Protein AF-A0A7S2JFI6-F1 (afdb_monomer_lite)

InterPro domains:
  IPR018490 Cyclic nucleotide-binding domain superfamily [SSF51206] (62-175)

Radius of gyration: 22.59 Å; chains: 1; bounding box: 64×35×51 Å

Organism: NCBI:txid1333877

pLDDT: mean 79.81, std 18.74, range [33.19, 97.88]

Structure (mmCIF, N/CA/C/O backbone):
data_AF-A0A7S2JFI6-F1
#
_entry.id   AF-A0A7S2JFI6-F1
#
loop_
_atom_site.group_PDB
_atom_site.id
_atom_site.type_symbol
_atom_site.label_atom_id
_atom_site.label_alt_id
_atom_site.label_comp_id
_atom_site.label_asym_id
_atom_site.label_entity_id
_atom_site.label_seq_id
_atom_site.pdbx_PDB_ins_code
_atom_site.Cartn_x
_atom_site.Cartn_y
_atom_site.Cartn_z
_atom_site.occupancy
_atom_site.B_iso_or_equiv
_atom_site.auth_seq_id
_atom_site.auth_comp_id
_atom_site.auth_asym_id
_atom_site.auth_atom_id
_atom_site.pdbx_PDB_model_num
ATOM 1 N N . LEU A 1 1 ? -21.406 -3.830 20.908 1.00 40.44 1 LEU A N 1
ATOM 2 C CA . LEU A 1 1 ? -20.476 -2.941 20.173 1.00 40.44 1 LEU A CA 1
ATOM 3 C C . LEU A 1 1 ? -19.530 -3.843 19.403 1.00 40.44 1 LEU A C 1
ATOM 5 O O . LEU A 1 1 ? -18.481 -4.219 19.913 1.00 40.44 1 LEU A O 1
ATOM 9 N N . GLU A 1 2 ? -19.981 -4.291 18.238 1.00 34.62 2 GLU A N 1
ATOM 10 C CA . GLU A 1 2 ? -19.206 -5.175 17.373 1.00 34.62 2 GLU A CA 1
ATOM 11 C C . GLU A 1 2 ? -18.242 -4.311 16.562 1.00 34.62 2 GLU A C 1
ATOM 13 O O . GLU A 1 2 ? -18.607 -3.269 16.018 1.00 34.62 2 GLU A O 1
ATOM 18 N N . VAL A 1 3 ? -16.960 -4.654 16.630 1.00 37.09 3 VAL A N 1
ATOM 19 C CA . VAL A 1 3 ? -15.876 -3.852 16.065 1.00 37.09 3 VAL A CA 1
ATOM 20 C C . VAL A 1 3 ? -15.401 -4.552 14.804 1.00 37.09 3 VAL A C 1
ATOM 22 O O . VAL A 1 3 ? -14.913 -5.679 14.876 1.00 37.09 3 VAL A O 1
ATOM 25 N N . LEU A 1 4 ? -15.517 -3.861 13.668 1.00 51.84 4 LEU A N 1
ATOM 26 C CA . LEU A 1 4 ? -15.042 -4.327 12.368 1.00 51.84 4 LEU A CA 1
ATOM 27 C C . LEU A 1 4 ? -13.537 -4.615 12.386 1.00 51.84 4 LEU A C 1
ATOM 29 O O . LEU A 1 4 ? -12.726 -3.810 12.856 1.00 51.84 4 LEU A O 1
ATOM 33 N N . LYS A 1 5 ? -13.180 -5.764 11.818 1.00 38.78 5 LYS A N 1
ATOM 34 C CA . LYS A 1 5 ? -11.836 -6.331 11.790 1.00 38.78 5 LYS A CA 1
ATOM 35 C C . LYS A 1 5 ? -11.468 -6.699 10.353 1.00 38.78 5 LYS A C 1
ATOM 37 O O . LYS A 1 5 ? -12.153 -7.520 9.757 1.00 38.78 5 LYS A O 1
ATOM 42 N N . VAL A 1 6 ? -10.454 -6.050 9.763 1.00 41.25 6 VAL A N 1
ATOM 43 C CA . VAL A 1 6 ? -10.190 -6.115 8.307 1.00 41.25 6 VAL A CA 1
ATOM 44 C C . VAL A 1 6 ? -8.701 -6.225 7.974 1.00 41.25 6 VAL A C 1
ATOM 46 O O . VAL A 1 6 ? -7.956 -5.276 8.183 1.00 41.25 6 VAL A O 1
ATOM 49 N N . ALA A 1 7 ? -8.253 -7.353 7.421 1.00 39.16 7 ALA A N 1
ATOM 50 C CA . ALA A 1 7 ? -6.932 -7.479 6.796 1.00 39.16 7 ALA A CA 1
ATOM 51 C C . ALA A 1 7 ? -7.097 -7.377 5.274 1.00 39.16 7 ALA A C 1
ATOM 53 O O . ALA A 1 7 ? -7.408 -8.379 4.631 1.00 39.16 7 ALA A O 1
ATOM 54 N N . SER A 1 8 ? -6.988 -6.177 4.693 1.00 42.25 8 SER A N 1
ATOM 55 C CA . SER A 1 8 ? -7.382 -5.986 3.283 1.00 42.25 8 SER A CA 1
ATOM 56 C C . SER A 1 8 ? -6.695 -4.824 2.581 1.00 42.25 8 SER A C 1
ATOM 58 O O . SER A 1 8 ? -6.349 -3.832 3.218 1.00 42.25 8 SER A O 1
ATOM 60 N N . TYR A 1 9 ? -6.567 -4.952 1.256 1.00 42.78 9 TYR A N 1
ATOM 61 C CA . TYR A 1 9 ? -6.171 -3.910 0.310 1.00 42.78 9 TYR A CA 1
ATOM 62 C C . TYR A 1 9 ? -7.422 -3.146 -0.155 1.00 42.78 9 TYR A C 1
ATOM 64 O O . TYR A 1 9 ? -8.239 -3.656 -0.908 1.00 42.78 9 TYR A O 1
ATOM 72 N N . LEU A 1 10 ? -7.588 -1.936 0.348 1.00 48.16 10 LEU A N 1
ATOM 73 C CA . LEU A 1 10 ? -8.569 -0.925 -0.022 1.00 48.16 10 LEU A CA 1
ATOM 74 C C . LEU A 1 10 ? -7.941 0.048 -1.014 1.00 48.16 10 LEU A C 1
ATOM 76 O O . LEU A 1 10 ? -6.881 -0.236 -1.536 1.00 48.16 10 LEU A O 1
ATOM 80 N N . VAL A 1 11 ? -8.541 1.199 -1.280 1.00 40.38 11 VAL A N 1
ATOM 81 C CA . VAL A 1 11 ? -8.109 2.068 -2.364 1.00 40.38 11 VAL A CA 1
ATOM 82 C C . VAL A 1 11 ? -8.466 3.535 -2.054 1.00 40.38 11 VAL A C 1
ATOM 84 O O . VAL A 1 11 ? -9.518 3.777 -1.480 1.00 40.38 11 VAL A O 1
ATOM 87 N N . VAL A 1 12 ? -7.590 4.513 -2.324 1.00 42.41 12 VAL A N 1
ATOM 88 C CA . VAL A 1 12 ? -7.711 5.969 -1.990 1.00 42.41 12 VAL A CA 1
ATOM 89 C C . VAL A 1 12 ? -7.325 6.834 -3.225 1.00 42.41 12 VAL A C 1
ATOM 91 O O . VAL A 1 12 ? -6.968 6.248 -4.226 1.00 42.41 12 VAL A O 1
ATOM 94 N N . MET A 1 13 ? -7.403 8.176 -3.238 1.00 35.38 13 MET A N 1
ATOM 95 C CA . MET A 1 13 ? -6.916 9.059 -4.335 1.00 35.38 13 MET A CA 1
ATOM 96 C C . MET A 1 13 ? -6.112 10.247 -3.765 1.00 35.38 13 MET A C 1
ATOM 98 O O . MET A 1 13 ? -6.505 10.770 -2.722 1.00 35.38 13 MET A O 1
ATOM 102 N N . ASN A 1 14 ? -5.010 10.677 -4.406 1.00 33.19 14 ASN A N 1
ATOM 103 C CA . ASN A 1 14 ? -4.208 11.861 -4.040 1.00 33.19 14 ASN A CA 1
ATOM 104 C C . ASN A 1 14 ? -3.147 12.232 -5.111 1.00 33.19 14 ASN A C 1
ATOM 106 O O . ASN A 1 14 ? -2.657 11.337 -5.798 1.00 33.19 14 ASN A O 1
ATOM 110 N N . GLN A 1 15 ? -2.760 13.516 -5.201 1.00 36.47 15 GLN A N 1
ATOM 111 C CA . GLN A 1 15 ? -1.918 14.113 -6.263 1.00 36.47 15 GLN A CA 1
ATOM 112 C C . GLN A 1 15 ? -0.598 14.737 -5.745 1.00 36.47 15 GLN A C 1
ATOM 114 O O . GLN A 1 15 ? -0.641 15.492 -4.774 1.00 36.47 15 GLN A O 1
ATOM 119 N N . SER A 1 16 ? 0.538 14.516 -6.442 1.00 35.81 16 SER A N 1
ATOM 120 C CA . SER A 1 16 ? 1.617 15.524 -6.637 1.00 35.81 16 SER A CA 1
ATOM 121 C C . SER A 1 16 ? 2.781 15.108 -7.585 1.00 35.81 16 SER A C 1
ATOM 123 O O . SER A 1 16 ? 3.298 14.000 -7.501 1.00 35.81 16 SER A O 1
ATOM 125 N N . SER A 1 17 ? 3.136 16.063 -8.471 1.00 39.78 17 SER A N 1
ATOM 126 C CA . SER A 1 17 ? 4.407 16.575 -9.079 1.00 39.78 17 SER A CA 1
ATOM 127 C C . SER A 1 17 ? 5.788 15.849 -9.082 1.00 39.78 17 SER A C 1
ATOM 129 O O . SER A 1 17 ? 6.014 14.935 -8.296 1.00 39.78 17 SER A O 1
ATOM 131 N N . PRO A 1 18 ? 6.761 16.290 -9.941 1.00 47.91 18 PRO A N 1
ATOM 132 C CA . PRO A 1 18 ? 7.672 15.410 -10.690 1.00 47.91 18 PRO A CA 1
ATOM 133 C C . PRO A 1 18 ? 9.204 15.543 -10.447 1.00 47.91 18 PRO A C 1
ATOM 135 O O . PRO A 1 18 ? 9.722 16.606 -10.128 1.00 47.91 18 PRO A O 1
ATOM 138 N N . TYR A 1 19 ? 9.873 14.407 -10.710 1.00 50.03 19 TYR A N 1
ATOM 139 C CA . TYR A 1 19 ? 11.169 14.073 -11.364 1.00 50.03 19 TYR A CA 1
ATOM 140 C C . TYR A 1 19 ? 12.483 14.885 -11.244 1.00 50.03 19 TYR A C 1
ATOM 142 O O . TYR A 1 19 ? 12.527 16.092 -11.451 1.00 50.03 19 TYR A O 1
ATOM 150 N N . GLY A 1 20 ? 13.595 14.115 -11.201 1.00 40.38 20 GLY A N 1
ATOM 151 C CA . GLY A 1 20 ? 14.812 14.351 -12.010 1.00 40.38 20 GLY A CA 1
ATOM 152 C C . GLY A 1 20 ? 16.116 13.686 -11.506 1.00 40.38 20 GLY A C 1
ATOM 153 O O . GLY A 1 20 ? 16.532 13.998 -10.397 1.00 40.38 20 GLY A O 1
ATOM 154 N N . CYS A 1 21 ? 16.768 12.807 -12.305 1.00 35.94 21 CYS A N 1
ATOM 155 C CA . CYS A 1 21 ? 18.213 12.883 -12.670 1.00 35.94 21 CYS A CA 1
ATOM 156 C C . CYS A 1 21 ? 18.813 11.665 -13.432 1.00 35.94 21 CYS A C 1
ATOM 158 O O . CYS A 1 21 ? 18.524 10.507 -13.142 1.00 35.94 21 CYS A O 1
ATOM 160 N N . CYS A 1 22 ? 19.712 12.004 -14.373 1.00 42.22 22 CYS A N 1
ATOM 161 C CA . CYS A 1 22 ? 20.602 11.225 -15.267 1.00 42.22 22 CYS A CA 1
ATOM 162 C C . CYS A 1 22 ? 21.781 10.554 -14.498 1.00 42.22 22 CYS A C 1
ATOM 164 O O . CYS A 1 22 ? 22.031 10.937 -13.364 1.00 42.22 22 CYS A O 1
ATOM 166 N N . GLY A 1 23 ? 22.610 9.594 -14.947 1.00 47.38 23 GLY A N 1
ATOM 167 C CA . GLY A 1 23 ? 23.009 9.046 -16.253 1.00 47.38 23 GLY A CA 1
ATOM 168 C C . GLY A 1 23 ? 24.522 9.273 -16.484 1.00 47.38 23 GLY A C 1
ATOM 169 O O . GLY A 1 23 ? 24.872 10.411 -16.743 1.00 47.38 23 GLY A O 1
ATOM 170 N N . PHE A 1 24 ? 25.409 8.256 -16.402 1.00 38.38 24 PHE A N 1
ATOM 171 C CA . PHE A 1 24 ? 26.781 8.275 -16.983 1.00 38.38 24 PHE A CA 1
ATOM 172 C C . PHE A 1 24 ? 27.439 6.875 -17.028 1.00 38.38 24 PHE A C 1
ATOM 174 O O . PHE A 1 24 ? 27.367 6.117 -16.063 1.00 38.38 24 PHE A O 1
ATOM 181 N N . GLY A 1 25 ? 28.101 6.545 -18.148 1.00 49.22 25 GLY A N 1
ATOM 182 C CA . GLY A 1 25 ? 28.778 5.263 -18.404 1.00 49.22 25 GLY A CA 1
ATOM 183 C C . GLY A 1 25 ? 30.313 5.326 -18.427 1.00 49.22 25 GLY A C 1
ATOM 184 O O . GLY A 1 25 ? 30.894 6.410 -18.436 1.00 49.22 25 GLY A O 1
ATOM 185 N N . ARG A 1 26 ? 30.968 4.151 -18.473 1.00 43.59 26 ARG A N 1
ATOM 186 C CA . ARG A 1 26 ? 32.350 3.949 -18.970 1.00 43.59 26 ARG A CA 1
ATOM 187 C C . ARG A 1 26 ? 32.697 2.456 -19.127 1.00 43.59 26 ARG A C 1
ATOM 189 O O . ARG A 1 26 ? 32.565 1.690 -18.177 1.00 43.59 26 ARG A O 1
ATOM 196 N N . SER A 1 27 ? 33.193 2.075 -20.309 1.00 54.66 27 SER A N 1
ATOM 197 C CA . SER A 1 27 ? 33.749 0.748 -20.632 1.00 54.66 27 SER A CA 1
ATOM 198 C C . SER A 1 27 ? 35.091 0.489 -19.941 1.00 54.66 27 SER A C 1
ATOM 200 O O . SER A 1 27 ? 35.963 1.359 -19.937 1.00 54.66 27 SER A O 1
ATOM 202 N N . ARG A 1 28 ? 35.295 -0.737 -19.439 1.00 49.62 28 ARG A N 1
ATOM 203 C CA . ARG A 1 28 ? 36.613 -1.296 -19.088 1.00 49.62 28 ARG A CA 1
ATOM 204 C C . ARG A 1 28 ? 36.744 -2.731 -19.603 1.00 49.62 28 ARG A C 1
ATOM 206 O O . ARG A 1 28 ? 35.787 -3.498 -19.558 1.00 49.62 28 ARG A O 1
ATOM 213 N N . HIS A 1 29 ? 37.940 -3.048 -20.096 1.00 56.09 29 HIS A N 1
ATOM 214 C CA . HIS A 1 29 ? 38.363 -4.368 -20.565 1.00 56.09 29 HIS A CA 1
ATOM 215 C C . HIS A 1 29 ? 38.235 -5.441 -19.464 1.00 56.09 29 HIS A C 1
ATOM 217 O O . HIS A 1 29 ? 38.536 -5.143 -18.307 1.00 56.09 29 HIS A O 1
ATOM 223 N N . PRO A 1 30 ? 37.832 -6.682 -19.800 1.00 58.31 30 PRO A N 1
ATOM 224 C CA . PRO A 1 30 ? 37.667 -7.744 -18.817 1.00 58.31 30 PRO A CA 1
ATOM 225 C C . PRO A 1 30 ? 39.022 -8.366 -18.453 1.00 58.31 30 PRO A C 1
ATOM 227 O O . PRO A 1 30 ? 39.574 -9.175 -19.199 1.00 58.31 30 PRO A O 1
ATOM 230 N N . GLU A 1 31 ? 39.552 -8.014 -17.283 1.00 64.19 31 GLU A N 1
ATOM 231 C CA . GLU A 1 31 ? 40.537 -8.852 -16.595 1.00 64.19 31 GLU A CA 1
ATOM 232 C C . GLU A 1 31 ? 39.884 -10.185 -16.197 1.00 64.19 31 GLU A C 1
ATOM 234 O O . GLU A 1 31 ? 38.712 -10.236 -15.813 1.00 64.19 31 GLU A O 1
ATOM 239 N N . LYS A 1 32 ? 40.641 -11.284 -16.301 1.00 68.94 32 LYS A N 1
ATOM 240 C CA . LYS A 1 32 ? 40.238 -12.631 -15.865 1.00 68.94 32 LYS A CA 1
ATOM 241 C C . LYS A 1 32 ? 40.111 -12.644 -14.334 1.00 68.94 32 LYS A C 1
ATOM 243 O O . LYS A 1 32 ? 41.025 -13.054 -13.628 1.00 68.94 32 LYS A O 1
ATOM 248 N N . VAL A 1 33 ? 38.984 -12.159 -13.817 1.00 71.25 33 VAL A N 1
ATOM 249 C CA . VAL A 1 33 ? 38.652 -12.238 -12.391 1.00 71.25 33 VAL A CA 1
ATOM 250 C C . VAL A 1 33 ? 38.428 -13.702 -12.022 1.00 71.25 33 VAL A C 1
ATOM 252 O O . VAL A 1 33 ? 37.624 -14.405 -12.640 1.00 71.25 33 VAL A O 1
ATOM 255 N N . ASP A 1 34 ? 39.155 -14.159 -11.009 1.00 82.88 34 ASP A N 1
ATOM 256 C CA . ASP A 1 34 ? 39.072 -15.516 -10.486 1.00 82.88 34 ASP A CA 1
ATOM 257 C C . ASP A 1 34 ? 37.645 -15.816 -9.990 1.00 82.88 34 ASP A C 1
ATOM 259 O O . ASP A 1 34 ? 37.116 -15.144 -9.104 1.00 82.88 34 ASP A O 1
ATOM 263 N N . ARG A 1 35 ? 36.982 -16.845 -10.534 1.00 83.50 35 ARG A N 1
ATOM 264 C CA . ARG A 1 35 ? 35.570 -17.153 -10.198 1.00 83.50 35 ARG A CA 1
ATOM 265 C C . ARG A 1 35 ? 35.332 -17.337 -8.695 1.00 83.50 35 ARG A C 1
ATOM 267 O O . ARG A 1 35 ? 34.237 -17.073 -8.204 1.00 83.50 35 ARG A O 1
ATOM 274 N N . ARG A 1 36 ? 36.353 -17.786 -7.962 1.00 84.25 36 ARG A N 1
ATOM 275 C CA . ARG A 1 36 ? 36.284 -17.998 -6.510 1.00 84.25 36 ARG A CA 1
ATOM 276 C C . ARG A 1 36 ? 36.171 -16.684 -5.735 1.00 84.25 36 ARG A C 1
ATOM 278 O O . ARG A 1 36 ? 35.381 -16.611 -4.797 1.00 84.25 36 ARG A O 1
ATOM 285 N N . THR A 1 37 ? 36.899 -15.642 -6.139 1.00 87.81 37 THR A N 1
ATOM 286 C CA . THR A 1 37 ? 36.829 -14.331 -5.474 1.00 87.81 37 THR A CA 1
ATOM 287 C C . THR A 1 37 ? 35.505 -13.631 -5.777 1.00 87.81 37 THR A C 1
ATOM 289 O O . THR A 1 37 ? 34.934 -13.003 -4.886 1.00 87.81 37 THR A O 1
ATOM 292 N N . ALA A 1 38 ? 34.953 -13.831 -6.981 1.00 84.69 38 ALA A N 1
ATOM 293 C CA . ALA A 1 38 ? 33.641 -13.308 -7.362 1.00 84.69 38 ALA A CA 1
ATOM 294 C C . ALA A 1 38 ? 32.500 -13.851 -6.478 1.00 84.69 38 ALA A C 1
ATOM 296 O O . ALA A 1 38 ? 31.666 -13.076 -6.009 1.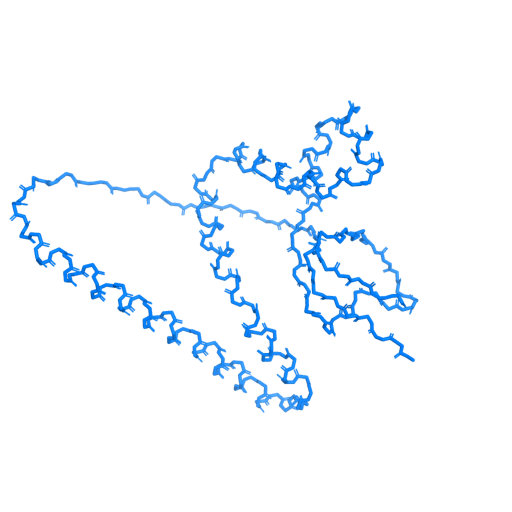00 84.69 38 ALA A O 1
ATOM 297 N N . ILE A 1 39 ? 32.481 -15.161 -6.198 1.00 91.62 39 ILE A N 1
ATOM 298 C CA . ILE A 1 39 ? 31.458 -15.779 -5.334 1.00 91.62 39 ILE A CA 1
ATOM 299 C C . ILE A 1 39 ? 31.573 -15.261 -3.898 1.00 91.62 39 ILE A C 1
ATOM 301 O O . ILE A 1 39 ? 30.568 -14.879 -3.298 1.00 91.62 39 ILE A O 1
ATOM 305 N N . HIS A 1 40 ? 32.793 -15.209 -3.355 1.00 91.56 40 HIS A N 1
ATOM 306 C CA . HIS A 1 40 ? 33.023 -14.707 -2.002 1.00 91.56 40 HIS A CA 1
ATOM 307 C C . HIS A 1 40 ? 32.562 -13.250 -1.853 1.00 91.56 40 HIS A C 1
ATOM 309 O O . HIS A 1 40 ? 31.882 -12.910 -0.889 1.00 91.56 40 HIS A O 1
ATOM 315 N N . TRP A 1 41 ? 32.874 -12.393 -2.830 1.00 90.75 41 TRP A N 1
ATOM 316 C CA . TRP A 1 41 ? 32.437 -10.998 -2.817 1.00 90.75 41 TRP A CA 1
ATOM 317 C C . TRP A 1 41 ? 30.914 -10.857 -2.895 1.00 90.75 41 TRP A C 1
ATOM 319 O O . TRP A 1 41 ? 30.330 -10.099 -2.123 1.00 90.75 41 TRP A O 1
ATOM 329 N N . ALA A 1 42 ? 30.253 -11.619 -3.774 1.00 89.75 42 ALA A N 1
ATOM 330 C CA . ALA A 1 42 ? 28.795 -11.613 -3.879 1.00 89.75 42 ALA A CA 1
ATOM 331 C C . ALA A 1 42 ? 28.122 -12.032 -2.560 1.00 89.75 42 ALA A C 1
ATOM 333 O O . ALA A 1 42 ? 27.167 -11.392 -2.121 1.00 89.75 42 ALA A O 1
ATOM 334 N N . PHE A 1 43 ? 28.654 -13.061 -1.897 1.00 94.88 43 PHE A N 1
ATOM 335 C CA . PHE A 1 43 ? 28.151 -13.530 -0.608 1.00 94.88 43 PHE A CA 1
ATOM 336 C C . PHE A 1 43 ? 28.361 -12.504 0.512 1.00 94.88 43 PHE A C 1
ATOM 338 O O . PHE A 1 43 ? 27.417 -12.177 1.232 1.00 94.88 43 PHE A O 1
ATOM 345 N N . THR A 1 44 ? 29.567 -11.941 0.627 1.00 95.62 44 THR A N 1
ATOM 346 C CA . THR A 1 44 ? 29.868 -10.891 1.611 1.00 95.62 44 THR A CA 1
ATOM 347 C C . THR A 1 44 ? 28.970 -9.673 1.409 1.00 95.62 44 THR A C 1
ATOM 349 O O . THR A 1 44 ? 28.397 -9.176 2.376 1.00 95.62 44 THR A O 1
ATOM 352 N N . ASN A 1 45 ? 28.757 -9.240 0.164 1.00 91.94 45 ASN A N 1
ATOM 353 C CA . ASN A 1 45 ? 27.834 -8.147 -0.141 1.00 91.94 45 ASN A CA 1
ATOM 354 C C . ASN A 1 45 ? 26.399 -8.467 0.284 1.00 91.94 45 ASN A C 1
ATOM 356 O O . ASN A 1 45 ? 25.750 -7.619 0.890 1.00 91.94 45 ASN A O 1
ATOM 360 N N . ALA A 1 46 ? 25.912 -9.683 0.017 1.00 91.31 46 ALA A N 1
ATOM 361 C CA . ALA A 1 46 ? 24.578 -10.103 0.439 1.00 91.31 46 ALA A CA 1
ATOM 362 C C . ALA A 1 46 ? 24.431 -10.086 1.971 1.00 91.31 46 ALA A C 1
ATOM 364 O O . ALA A 1 46 ? 23.422 -9.609 2.490 1.00 91.31 46 ALA A O 1
ATOM 365 N N . ILE A 1 47 ? 25.451 -10.542 2.708 1.00 94.12 47 ILE A N 1
ATOM 366 C CA . ILE A 1 47 ? 25.468 -10.474 4.177 1.00 94.12 47 ILE A CA 1
ATOM 367 C C . ILE A 1 47 ? 25.429 -9.025 4.658 1.00 94.12 47 ILE A C 1
ATOM 369 O O . ILE A 1 47 ? 24.617 -8.699 5.522 1.00 94.12 47 ILE A O 1
ATOM 373 N N . VAL A 1 48 ? 26.280 -8.156 4.109 1.00 94.06 48 VAL A N 1
ATOM 374 C CA . VAL A 1 48 ? 26.342 -6.738 4.494 1.00 94.06 48 VAL A CA 1
ATOM 375 C C . VAL A 1 48 ? 25.006 -6.044 4.221 1.00 94.06 48 VAL A C 1
ATOM 377 O O . VAL A 1 48 ? 24.497 -5.329 5.083 1.00 94.06 48 VAL A O 1
ATOM 380 N N . GLN A 1 49 ? 24.385 -6.308 3.069 1.00 88.31 49 GLN A N 1
ATOM 381 C CA . GLN A 1 49 ? 23.055 -5.787 2.742 1.00 88.31 49 GLN A CA 1
ATOM 382 C C . GLN A 1 49 ? 21.995 -6.275 3.734 1.00 88.31 49 GLN A C 1
ATOM 384 O O . GLN A 1 49 ? 21.211 -5.481 4.251 1.00 88.31 49 GLN A O 1
ATOM 389 N N . LEU A 1 50 ? 21.998 -7.568 4.063 1.00 88.81 50 LEU A N 1
ATOM 390 C CA . LEU A 1 50 ? 21.056 -8.144 5.019 1.00 88.81 50 LEU A CA 1
ATOM 391 C C . LEU A 1 50 ? 21.250 -7.582 6.436 1.00 88.81 50 LEU A C 1
ATOM 393 O O . LEU A 1 50 ? 20.273 -7.363 7.154 1.00 88.81 50 LEU A O 1
ATOM 397 N N . GLN A 1 51 ? 22.492 -7.308 6.841 1.00 93.81 51 GLN A N 1
ATOM 398 C CA . GLN A 1 51 ? 22.790 -6.620 8.097 1.00 93.81 51 GLN A CA 1
ATOM 399 C C . GLN A 1 51 ? 22.279 -5.175 8.089 1.00 93.81 51 GLN A C 1
ATOM 401 O O . GLN A 1 51 ? 21.679 -4.756 9.078 1.00 93.81 51 GLN A O 1
ATOM 406 N N . GLY A 1 52 ? 22.444 -4.451 6.977 1.00 88.81 52 GLY A N 1
ATOM 407 C CA . GLY A 1 52 ? 21.900 -3.102 6.795 1.00 88.81 52 GLY A CA 1
ATOM 408 C C . GLY A 1 52 ? 20.375 -3.058 6.928 1.00 88.81 52 GLY A C 1
ATOM 409 O O . GLY A 1 52 ? 19.839 -2.247 7.675 1.00 88.81 52 GLY A O 1
ATOM 410 N N . LEU A 1 53 ? 19.668 -4.001 6.298 1.00 85.38 53 LEU A N 1
ATOM 411 C CA . LEU A 1 53 ? 18.209 -4.100 6.419 1.00 85.38 53 LEU A CA 1
ATOM 412 C C . LEU A 1 53 ? 17.763 -4.393 7.860 1.00 85.38 53 LEU A C 1
ATOM 414 O O . LEU A 1 53 ? 16.777 -3.835 8.345 1.00 85.38 53 LEU A O 1
ATOM 418 N N . ARG A 1 54 ? 18.492 -5.259 8.577 1.00 88.25 54 ARG A N 1
ATOM 419 C CA . ARG A 1 54 ? 18.202 -5.570 9.986 1.00 88.25 54 ARG A CA 1
ATOM 420 C C . ARG A 1 54 ? 18.440 -4.375 10.904 1.00 88.25 54 ARG A C 1
ATOM 422 O O . ARG A 1 54 ? 17.621 -4.143 11.794 1.00 88.25 54 ARG A O 1
ATOM 429 N N . SER A 1 55 ? 19.538 -3.643 10.716 1.00 91.69 55 SER A N 1
ATOM 430 C CA . SER A 1 55 ? 19.859 -2.475 11.542 1.00 91.69 55 SER A CA 1
ATOM 431 C C . SER A 1 55 ? 18.863 -1.343 11.307 1.00 91.69 55 SER A C 1
ATOM 433 O O . SER A 1 55 ? 18.383 -0.751 12.272 1.00 91.69 55 SER A O 1
ATOM 435 N N . GLU A 1 56 ? 18.463 -1.111 10.056 1.00 88.31 56 GLU A N 1
ATOM 436 C CA . GLU A 1 56 ? 17.427 -0.141 9.714 1.00 88.31 56 GLU A CA 1
ATOM 437 C C . GLU A 1 56 ? 16.077 -0.513 10.344 1.00 88.31 56 GLU A C 1
ATOM 439 O O . GLU A 1 56 ? 15.432 0.320 10.987 1.00 88.31 56 GLU A O 1
ATOM 444 N N . HIS A 1 57 ? 15.665 -1.779 10.234 1.00 87.44 57 HIS A N 1
ATOM 445 C CA . HIS A 1 57 ? 14.441 -2.261 10.868 1.00 87.44 57 HIS A CA 1
ATOM 446 C C . HIS A 1 57 ? 14.486 -2.070 12.394 1.00 87.44 57 HIS A C 1
ATOM 448 O O . HIS A 1 57 ? 13.548 -1.524 12.979 1.00 87.44 57 HIS A O 1
ATOM 454 N N . ALA A 1 58 ? 15.587 -2.451 13.050 1.00 90.06 58 ALA A N 1
ATOM 455 C CA . ALA A 1 58 ? 15.764 -2.251 14.487 1.00 90.06 58 ALA A CA 1
ATOM 456 C C . ALA A 1 58 ? 15.712 -0.763 14.882 1.00 90.06 58 ALA A C 1
ATOM 458 O O . ALA A 1 58 ? 15.051 -0.419 15.863 1.00 90.06 58 ALA A O 1
ATOM 459 N N . ALA A 1 59 ? 16.335 0.123 14.098 1.00 91.38 59 ALA A N 1
ATOM 460 C CA . ALA A 1 59 ? 16.319 1.566 14.329 1.00 91.38 59 ALA A CA 1
ATOM 461 C C . ALA A 1 59 ? 14.901 2.158 14.234 1.00 91.38 59 ALA A C 1
ATOM 463 O O . ALA A 1 59 ? 14.507 2.954 15.091 1.00 91.38 59 ALA A O 1
ATOM 464 N N . ARG A 1 60 ? 14.094 1.726 13.251 1.00 87.62 60 ARG A N 1
ATOM 465 C CA . ARG A 1 60 ? 12.683 2.139 13.119 1.00 87.62 60 ARG A CA 1
ATOM 466 C C . ARG A 1 60 ? 11.855 1.718 14.338 1.00 87.62 60 ARG A C 1
ATOM 468 O O . ARG A 1 60 ? 11.112 2.533 14.889 1.00 87.62 60 ARG A O 1
ATOM 475 N N . HIS A 1 61 ? 12.016 0.476 14.803 1.00 90.94 61 HIS A N 1
ATOM 476 C CA . HIS A 1 61 ? 11.331 -0.024 16.005 1.00 90.94 61 HIS A CA 1
ATOM 477 C C . HIS A 1 61 ? 11.761 0.713 17.276 1.00 90.94 61 HIS A C 1
ATOM 479 O O . HIS A 1 61 ? 10.907 1.062 18.094 1.00 90.94 61 HIS A O 1
ATOM 485 N N . ALA A 1 62 ? 13.058 0.990 17.428 1.00 93.56 62 ALA A N 1
ATOM 486 C CA . ALA A 1 62 ? 13.584 1.748 18.559 1.00 93.56 62 ALA A CA 1
ATOM 487 C C . ALA A 1 62 ? 13.005 3.172 18.599 1.00 93.56 62 ALA A C 1
ATOM 489 O O . ALA A 1 62 ? 12.421 3.567 19.609 1.00 93.56 62 ALA A O 1
ATOM 490 N N . SER A 1 63 ? 13.051 3.896 17.474 1.00 92.88 63 SER A N 1
ATOM 491 C CA . SER A 1 63 ? 12.511 5.258 17.354 1.00 92.88 63 SER A CA 1
ATOM 492 C C . SER A 1 63 ? 11.017 5.330 17.695 1.00 92.88 63 SER A C 1
ATOM 494 O O . SER A 1 63 ? 10.583 6.188 18.471 1.00 92.88 63 SER A O 1
ATOM 496 N N . ALA A 1 64 ? 10.221 4.377 17.199 1.00 92.44 64 ALA A N 1
ATOM 497 C CA . ALA A 1 64 ? 8.802 4.288 17.529 1.00 92.44 64 ALA A CA 1
ATOM 498 C C . ALA A 1 64 ? 8.555 3.962 19.010 1.00 92.44 64 ALA A C 1
ATOM 500 O O . ALA A 1 64 ? 7.655 4.527 19.637 1.00 92.44 64 ALA A O 1
ATOM 501 N N . GLY A 1 65 ? 9.367 3.073 19.588 1.00 93.44 65 GLY A N 1
ATOM 502 C CA . GLY A 1 65 ? 9.345 2.773 21.016 1.00 93.44 65 GLY A CA 1
ATOM 503 C C . GLY A 1 65 ? 9.618 4.011 21.870 1.00 93.44 65 GLY A C 1
ATOM 504 O O . GLY A 1 65 ? 8.907 4.250 22.848 1.00 93.44 65 GLY A O 1
ATOM 505 N N . ASP A 1 66 ? 10.594 4.822 21.473 1.00 96.38 66 ASP A N 1
ATOM 506 C CA . ASP A 1 66 ? 10.967 6.049 22.173 1.00 96.38 66 ASP A CA 1
ATOM 507 C C . ASP A 1 66 ? 9.924 7.153 22.019 1.00 96.38 66 ASP A C 1
ATOM 509 O O . ASP A 1 66 ? 9.668 7.889 22.972 1.00 96.38 66 ASP A O 1
ATOM 513 N N . PHE A 1 67 ? 9.276 7.259 20.859 1.00 96.00 67 PHE A N 1
ATOM 514 C CA . PHE A 1 67 ? 8.135 8.152 20.658 1.00 96.00 67 PHE A CA 1
ATOM 515 C C . PHE A 1 67 ? 6.975 7.800 21.601 1.00 96.00 67 PHE A C 1
ATOM 517 O O . PHE A 1 67 ? 6.505 8.643 22.365 1.00 96.00 67 PHE A O 1
ATOM 524 N N . VAL A 1 68 ? 6.564 6.528 21.625 1.00 96.19 68 VAL A N 1
ATOM 525 C CA . VAL A 1 68 ? 5.497 6.031 22.510 1.00 96.19 68 VAL A CA 1
ATOM 526 C C . VAL A 1 68 ? 5.802 6.324 23.981 1.00 96.19 68 VAL A C 1
ATOM 528 O O . VAL A 1 68 ? 4.914 6.757 24.720 1.00 96.19 68 VAL A O 1
ATOM 531 N N . ARG A 1 69 ? 7.060 6.117 24.398 1.00 96.56 69 ARG A N 1
ATOM 532 C CA . ARG A 1 69 ? 7.519 6.378 25.769 1.00 96.56 69 ARG A CA 1
ATOM 533 C C . ARG A 1 69 ? 7.440 7.862 26.119 1.00 96.56 69 ARG A C 1
ATOM 535 O O . ARG A 1 69 ? 6.895 8.207 27.164 1.00 96.56 69 ARG A O 1
ATOM 542 N N . ARG A 1 70 ? 7.946 8.732 25.236 1.00 97.56 70 ARG A N 1
ATOM 543 C CA . ARG A 1 70 ? 7.967 10.192 25.435 1.00 97.56 70 ARG A CA 1
ATOM 544 C C . ARG A 1 70 ? 6.566 10.785 25.558 1.00 97.56 70 ARG A C 1
ATOM 546 O O . ARG A 1 70 ? 6.347 11.643 26.404 1.00 97.56 70 ARG A O 1
ATOM 553 N N . HIS A 1 71 ? 5.611 10.289 24.775 1.00 96.94 71 HIS A N 1
ATOM 554 C CA . HIS A 1 71 ? 4.240 10.806 24.759 1.00 96.94 71 HIS A CA 1
ATOM 555 C C . HIS A 1 71 ? 3.285 10.112 25.744 1.00 96.94 71 HIS A C 1
ATOM 557 O O . HIS A 1 71 ? 2.090 10.395 25.716 1.00 96.94 71 HIS A O 1
ATOM 563 N N . ARG A 1 72 ? 3.783 9.215 26.615 1.00 96.25 72 ARG A N 1
ATOM 564 C CA . ARG A 1 72 ? 2.973 8.456 27.595 1.00 96.25 72 ARG A CA 1
ATOM 565 C C . ARG A 1 72 ? 1.735 7.802 26.965 1.00 96.25 72 ARG A C 1
ATOM 567 O O . ARG A 1 72 ? 0.651 7.789 27.546 1.00 96.25 72 ARG A O 1
ATOM 574 N N . ILE A 1 73 ? 1.898 7.270 25.755 1.00 96.06 73 ILE A N 1
ATOM 575 C CA . ILE A 1 73 ? 0.808 6.623 25.025 1.00 96.06 73 ILE A CA 1
ATOM 576 C C . ILE A 1 73 ? 0.360 5.379 25.799 1.00 96.06 73 ILE A C 1
ATOM 578 O O . ILE A 1 73 ? 1.183 4.630 26.328 1.00 96.06 73 ILE A O 1
ATOM 582 N N . SER A 1 74 ? -0.953 5.145 25.857 1.00 96.75 74 SER A N 1
ATOM 583 C CA . SER A 1 74 ? -1.510 3.986 26.552 1.00 96.75 74 SER A CA 1
ATOM 584 C C . SER A 1 74 ? -0.961 2.674 25.977 1.00 96.75 74 SER A C 1
ATOM 586 O O . SER A 1 74 ? -0.820 2.515 24.762 1.00 96.75 74 SER A O 1
ATOM 588 N N . SER A 1 75 ? -0.680 1.704 26.852 1.00 95.19 75 SER A N 1
ATOM 589 C CA . SER A 1 75 ? -0.183 0.371 26.472 1.00 95.19 75 SER A CA 1
ATOM 590 C C . SER A 1 75 ? -0.960 -0.297 25.314 1.00 95.19 75 SER A C 1
ATOM 592 O O . SER A 1 75 ? -0.321 -0.752 24.360 1.00 95.19 75 SER A O 1
ATOM 594 N N . PRO A 1 76 ? -2.314 -0.308 25.287 1.00 91.44 76 PRO A N 1
ATOM 595 C CA . PRO A 1 76 ? -3.042 -0.910 24.168 1.00 91.44 76 PRO A CA 1
ATOM 596 C C . PRO A 1 76 ? -2.812 -0.184 22.833 1.00 91.44 76 PRO A C 1
ATOM 598 O O . PRO A 1 76 ? -2.675 -0.835 21.796 1.00 91.44 76 PRO A O 1
ATOM 601 N N . LEU A 1 77 ? -2.726 1.151 22.831 1.00 88.25 77 LEU A N 1
ATOM 602 C CA . LE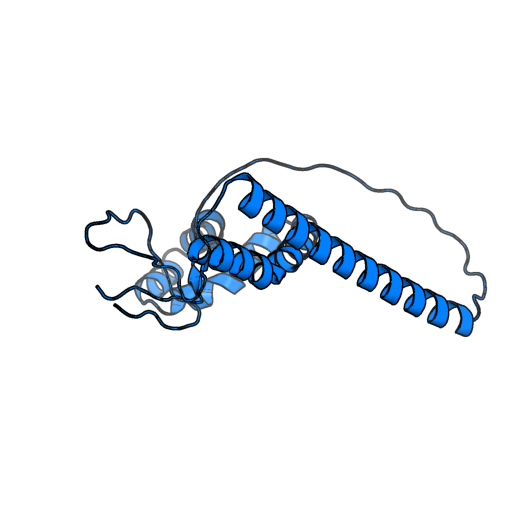U A 1 77 ? -2.451 1.918 21.613 1.00 88.25 77 LEU A CA 1
ATOM 603 C C . LEU A 1 77 ? -0.994 1.744 21.162 1.00 88.25 77 LEU A C 1
ATOM 605 O O . LEU A 1 77 ? -0.739 1.543 19.976 1.00 88.25 77 LEU A O 1
ATOM 609 N N . ALA A 1 78 ? -0.050 1.721 22.104 1.00 92.75 78 ALA A N 1
ATOM 610 C CA . ALA A 1 78 ? 1.358 1.433 21.853 1.00 92.75 78 ALA A CA 1
ATOM 611 C C . ALA A 1 78 ? 1.565 0.078 21.158 1.00 92.75 78 ALA A C 1
ATOM 613 O O . ALA A 1 78 ? 2.325 -0.016 20.194 1.00 92.75 78 ALA A O 1
ATOM 614 N N . LEU A 1 79 ? 0.865 -0.969 21.609 1.00 90.62 79 LEU A N 1
ATOM 615 C CA . LEU A 1 79 ? 0.913 -2.292 20.983 1.00 90.62 79 LEU A CA 1
ATOM 616 C C . LEU A 1 79 ? 0.382 -2.270 19.548 1.00 90.62 79 LEU A C 1
ATOM 618 O O . LEU A 1 79 ? 0.989 -2.883 18.672 1.00 90.62 79 LEU A O 1
ATOM 622 N N . ARG A 1 80 ? -0.710 -1.540 19.282 1.00 85.94 80 ARG A N 1
ATOM 623 C CA . ARG A 1 80 ? -1.249 -1.382 17.921 1.00 85.94 80 ARG A CA 1
ATOM 624 C C . ARG A 1 80 ? -0.272 -0.656 17.003 1.00 85.94 80 ARG A C 1
ATOM 626 O O . ARG A 1 80 ? -0.088 -1.095 15.874 1.00 85.94 80 ARG A O 1
ATOM 633 N N . ILE A 1 81 ? 0.389 0.393 17.495 1.00 88.12 81 ILE A N 1
ATOM 634 C CA . ILE A 1 81 ? 1.427 1.118 16.748 1.00 88.12 81 ILE A CA 1
ATOM 635 C C . ILE A 1 81 ? 2.602 0.186 16.426 1.00 88.12 81 ILE A C 1
ATOM 637 O O . ILE A 1 81 ? 3.030 0.116 15.279 1.00 88.12 81 ILE A O 1
ATOM 641 N N . ARG A 1 82 ? 3.091 -0.589 17.403 1.00 89.31 82 ARG A N 1
ATOM 642 C CA . ARG A 1 82 ? 4.190 -1.547 17.184 1.00 89.31 82 ARG A CA 1
ATOM 643 C C . ARG A 1 82 ? 3.815 -2.660 16.207 1.00 89.31 82 ARG A C 1
ATOM 645 O O . ARG A 1 82 ? 4.618 -2.988 15.339 1.00 89.31 82 ARG A O 1
ATOM 652 N N . ARG A 1 83 ? 2.601 -3.219 16.320 1.00 85.44 83 ARG A N 1
ATOM 653 C CA . ARG A 1 83 ? 2.084 -4.206 15.356 1.00 85.44 83 ARG A CA 1
ATOM 654 C C . ARG A 1 83 ? 1.996 -3.613 13.963 1.00 85.44 83 ARG A C 1
ATOM 656 O O . ARG A 1 83 ? 2.469 -4.254 13.037 1.00 85.44 83 ARG A O 1
ATOM 663 N N . TYR A 1 84 ? 1.458 -2.397 13.840 1.00 83.44 84 TYR A N 1
ATOM 664 C CA . TYR A 1 84 ? 1.394 -1.685 12.570 1.00 83.44 84 TYR A CA 1
ATOM 665 C C . TYR A 1 84 ? 2.790 -1.583 11.954 1.00 83.44 84 TYR A C 1
ATOM 667 O O . TYR A 1 84 ? 2.999 -2.164 10.902 1.00 83.44 84 TYR A O 1
ATOM 675 N N . ILE A 1 85 ? 3.768 -1.017 12.668 1.00 84.94 85 ILE A N 1
ATOM 676 C CA . ILE A 1 85 ? 5.152 -0.855 12.185 1.00 84.94 85 ILE A CA 1
ATOM 677 C C . ILE A 1 85 ? 5.809 -2.194 11.819 1.00 84.94 85 ILE A C 1
ATOM 679 O O . ILE A 1 85 ? 6.500 -2.275 10.807 1.00 84.94 85 ILE A O 1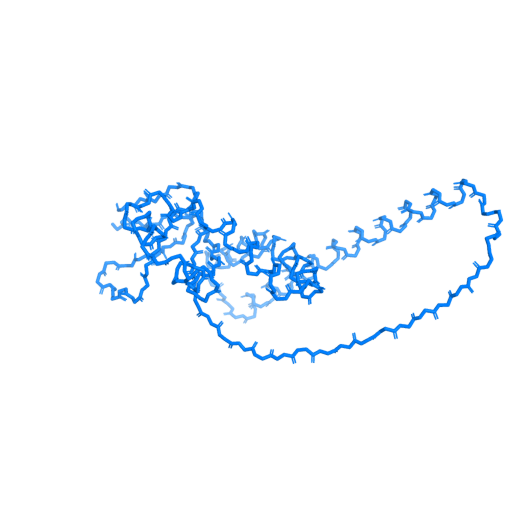
ATOM 683 N N . GLY A 1 86 ? 5.577 -3.255 12.600 1.00 82.75 86 GLY A N 1
ATOM 684 C CA . GLY A 1 86 ? 6.060 -4.600 12.270 1.00 82.75 86 GLY A CA 1
ATOM 685 C C . GLY A 1 86 ? 5.392 -5.190 11.023 1.00 82.75 86 GLY A C 1
ATOM 686 O O . GLY A 1 86 ? 6.049 -5.850 10.224 1.00 82.75 86 GLY A O 1
ATOM 687 N N . SER A 1 87 ? 4.100 -4.920 10.828 1.00 73.88 87 SER A N 1
ATOM 688 C CA . SER A 1 87 ? 3.331 -5.360 9.658 1.00 73.88 87 SER A CA 1
ATOM 689 C C . SER A 1 87 ? 3.524 -4.479 8.419 1.00 73.88 87 SER A C 1
ATOM 691 O O . SER A 1 87 ? 3.261 -4.947 7.317 1.00 73.88 87 SER A O 1
ATOM 693 N N . SER A 1 88 ? 4.027 -3.247 8.574 1.00 67.50 88 SER A N 1
ATOM 694 C CA . SER A 1 88 ? 4.367 -2.301 7.499 1.00 67.50 88 SER A CA 1
ATOM 695 C C . SER A 1 88 ? 5.643 -2.676 6.735 1.00 67.50 88 SER A C 1
ATOM 697 O O . SER A 1 88 ? 6.031 -1.971 5.810 1.00 67.50 88 SER A O 1
ATOM 699 N N . GLY A 1 89 ? 6.269 -3.820 7.041 1.00 61.84 89 GLY A N 1
ATOM 700 C CA . GLY A 1 89 ? 7.400 -4.382 6.293 1.00 61.84 89 GLY A CA 1
ATOM 701 C C . GLY A 1 89 ? 7.282 -4.407 4.751 1.00 61.84 89 GLY A C 1
ATOM 702 O O . GLY A 1 89 ? 8.307 -4.196 4.102 1.00 61.84 89 GLY A O 1
ATOM 703 N N . PRO A 1 90 ? 6.100 -4.587 4.115 1.00 55.59 90 PRO A N 1
ATOM 704 C CA . PRO A 1 90 ? 5.986 -4.519 2.659 1.00 55.59 90 PRO A CA 1
ATOM 705 C C . PRO A 1 90 ? 5.977 -3.089 2.092 1.00 55.59 90 PRO A C 1
ATOM 707 O O . PRO A 1 90 ? 6.002 -2.946 0.872 1.00 55.59 90 PRO A O 1
ATOM 710 N N . GLU A 1 91 ? 5.976 -2.026 2.909 1.00 58.16 91 GLU A N 1
ATOM 711 C CA . GLU A 1 91 ? 6.157 -0.658 2.390 1.00 58.16 91 GLU A CA 1
ATOM 712 C C . GLU A 1 91 ? 7.538 -0.482 1.747 1.00 58.16 91 GLU A C 1
ATOM 714 O O . GLU A 1 91 ? 7.629 0.121 0.688 1.00 58.16 91 GLU A O 1
ATOM 719 N N . CYS A 1 92 ? 8.587 -1.133 2.267 1.00 54.66 92 CYS A N 1
ATOM 720 C CA . CYS A 1 92 ? 9.907 -1.113 1.624 1.00 54.66 92 CYS A CA 1
ATOM 721 C C . CYS A 1 92 ? 9.894 -1.803 0.244 1.00 54.66 92 CYS A C 1
ATOM 723 O O . CYS A 1 92 ? 10.535 -1.334 -0.694 1.00 54.66 92 CYS A O 1
ATOM 725 N N . VAL A 1 93 ? 9.107 -2.880 0.091 1.00 56.50 93 VAL A N 1
ATOM 726 C CA . VAL A 1 93 ? 8.890 -3.554 -1.206 1.00 56.50 93 VAL A CA 1
ATOM 727 C C . VAL A 1 93 ? 8.082 -2.662 -2.151 1.00 56.50 93 VAL A C 1
ATOM 729 O O . VAL A 1 93 ? 8.356 -2.622 -3.348 1.00 56.50 93 VAL A O 1
ATOM 732 N N . ARG A 1 94 ? 7.112 -1.899 -1.630 1.00 62.75 94 ARG A N 1
ATOM 733 C CA . ARG A 1 94 ? 6.418 -0.871 -2.417 1.00 62.75 94 ARG A CA 1
ATOM 734 C C . ARG A 1 94 ? 7.365 0.225 -2.876 1.00 62.75 94 ARG A C 1
ATOM 736 O O . ARG A 1 94 ? 7.247 0.613 -4.027 1.00 62.75 94 ARG A O 1
ATOM 743 N N . ASP A 1 95 ? 8.286 0.679 -2.035 1.00 60.12 95 ASP A N 1
ATOM 744 C CA . ASP A 1 95 ? 9.216 1.757 -2.380 1.00 60.12 95 ASP A CA 1
ATOM 745 C C . ASP A 1 95 ? 10.242 1.305 -3.428 1.00 60.12 95 ASP A C 1
ATOM 747 O O . ASP A 1 95 ? 10.459 1.994 -4.424 1.00 60.12 95 ASP A O 1
ATOM 751 N N . THR A 1 96 ? 10.791 0.091 -3.293 1.00 64.25 96 THR A N 1
ATOM 752 C CA . THR A 1 96 ? 11.683 -0.481 -4.322 1.00 64.25 96 THR A CA 1
ATOM 753 C C . THR A 1 96 ? 10.959 -0.711 -5.646 1.00 64.25 96 THR A C 1
ATOM 755 O O . THR A 1 96 ? 11.502 -0.408 -6.712 1.00 64.25 96 THR A O 1
ATOM 758 N N . ASN A 1 97 ? 9.714 -1.191 -5.597 1.00 71.44 97 ASN A N 1
ATOM 759 C CA . ASN A 1 97 ? 8.882 -1.308 -6.790 1.00 71.44 97 ASN A CA 1
ATOM 760 C C . ASN A 1 97 ? 8.510 0.068 -7.351 1.00 71.44 97 ASN A C 1
ATOM 762 O O . ASN A 1 97 ? 8.496 0.229 -8.563 1.00 71.44 97 ASN A O 1
ATOM 766 N N . ALA A 1 98 ? 8.265 1.075 -6.511 1.00 76.38 98 ALA A N 1
ATOM 767 C CA . ALA A 1 98 ? 7.967 2.431 -6.950 1.00 76.38 98 ALA A CA 1
ATOM 768 C C . ALA A 1 98 ? 9.151 3.033 -7.711 1.00 76.38 98 ALA A C 1
ATOM 770 O O . ALA A 1 98 ? 8.937 3.659 -8.741 1.00 76.38 98 ALA A O 1
ATOM 771 N N . ASP A 1 99 ? 10.390 2.789 -7.285 1.00 75.62 99 ASP A N 1
ATOM 772 C CA . ASP A 1 99 ? 11.578 3.248 -8.012 1.00 75.62 99 ASP A CA 1
ATOM 773 C C . ASP A 1 99 ? 11.818 2.483 -9.322 1.00 75.62 99 ASP A C 1
ATOM 775 O O . ASP A 1 99 ? 12.270 3.062 -10.313 1.00 75.62 99 ASP A O 1
ATOM 779 N N . ALA A 1 100 ? 11.487 1.190 -9.379 1.00 77.00 100 ALA A N 1
ATOM 780 C CA . ALA A 1 100 ? 11.475 0.442 -10.637 1.00 77.00 100 ALA A CA 1
ATOM 781 C C . ALA A 1 100 ? 10.385 0.955 -11.598 1.00 77.00 100 ALA A C 1
ATOM 783 O O . ALA A 1 100 ? 10.659 1.193 -12.776 1.00 77.00 100 ALA A O 1
ATOM 784 N N . LEU A 1 101 ? 9.181 1.211 -11.085 1.00 79.69 101 LEU A N 1
ATOM 785 C CA . LEU A 1 101 ? 8.057 1.751 -11.845 1.00 79.69 101 LEU A CA 1
ATOM 786 C C . LEU A 1 101 ? 8.318 3.188 -12.301 1.00 79.69 101 LEU A C 1
ATOM 788 O O . LEU A 1 101 ? 8.017 3.514 -13.438 1.00 79.69 101 LEU A O 1
ATOM 792 N N . ARG A 1 102 ? 8.974 4.025 -11.491 1.00 82.44 102 ARG A N 1
ATOM 793 C CA . ARG A 1 102 ? 9.388 5.390 -11.869 1.00 82.44 102 ARG A CA 1
ATOM 794 C C . ARG A 1 102 ? 10.333 5.429 -13.069 1.00 82.44 102 ARG A C 1
ATOM 796 O O . ARG A 1 102 ? 10.384 6.447 -13.750 1.00 82.44 102 ARG A O 1
ATOM 803 N N . ARG A 1 103 ? 11.091 4.353 -13.308 1.00 83.94 103 ARG A N 1
ATOM 804 C CA . ARG A 1 103 ? 11.960 4.198 -14.488 1.00 83.94 103 ARG A CA 1
ATOM 805 C C . ARG A 1 103 ? 11.221 3.659 -15.714 1.00 83.94 103 ARG A C 1
ATOM 807 O O . ARG A 1 103 ? 11.789 3.670 -16.801 1.00 83.94 103 ARG A O 1
ATOM 814 N N . SER A 1 104 ? 9.994 3.174 -15.540 1.00 87.94 104 SER A N 1
ATOM 815 C CA . SER A 1 104 ? 9.146 2.698 -16.633 1.00 87.94 104 SER A CA 1
ATOM 816 C C . SER A 1 104 ? 8.462 3.880 -17.322 1.00 87.94 104 SER A C 1
ATOM 818 O O . SER A 1 104 ? 8.268 4.934 -16.714 1.00 87.94 104 SER A O 1
ATOM 820 N N . SER A 1 105 ? 8.100 3.726 -18.598 1.00 94.62 105 SER A N 1
ATOM 821 C CA . SER A 1 105 ? 7.308 4.748 -19.286 1.00 94.62 105 SER A CA 1
ATOM 822 C C . SER A 1 105 ? 5.931 4.875 -18.634 1.00 94.62 105 SER A C 1
ATOM 824 O O . SER A 1 105 ? 5.386 3.907 -18.102 1.00 94.62 105 SER A O 1
ATOM 826 N N . ILE A 1 106 ? 5.353 6.077 -18.689 1.00 89.31 106 ILE A N 1
ATOM 827 C CA . ILE A 1 106 ? 4.017 6.327 -18.139 1.00 89.31 106 ILE A CA 1
ATOM 828 C C . ILE A 1 106 ? 2.964 5.395 -18.754 1.00 89.31 106 ILE A C 1
ATOM 830 O O . ILE A 1 106 ? 2.109 4.893 -18.036 1.00 89.31 106 ILE A O 1
ATOM 834 N N . GLU A 1 107 ? 3.081 5.089 -20.047 1.00 91.81 107 GLU A N 1
ATOM 835 C CA . GLU A 1 107 ? 2.188 4.173 -20.766 1.00 91.81 107 GLU A CA 1
ATOM 836 C C . GLU A 1 107 ? 2.211 2.762 -20.164 1.00 91.81 107 GLU A C 1
ATOM 838 O O . GLU A 1 107 ? 1.156 2.220 -19.844 1.00 91.81 107 GLU A O 1
ATOM 843 N N . LEU A 1 108 ? 3.406 2.221 -19.895 1.00 89.38 108 LEU A N 1
ATOM 844 C CA . LEU A 1 108 ? 3.566 0.903 -19.274 1.00 89.38 108 LEU A CA 1
ATOM 845 C C . LEU A 1 108 ? 3.025 0.867 -17.844 1.00 89.38 108 LEU A C 1
ATOM 847 O O . LEU A 1 108 ? 2.477 -0.147 -17.419 1.00 89.38 108 LEU A O 1
ATOM 851 N N . ILE A 1 109 ? 3.166 1.963 -17.091 1.00 89.00 109 ILE A N 1
ATOM 852 C CA . ILE A 1 109 ? 2.582 2.060 -15.748 1.00 89.00 109 ILE A CA 1
ATOM 853 C C . ILE A 1 109 ? 1.058 2.005 -15.843 1.00 89.00 109 ILE A C 1
ATOM 855 O O . ILE A 1 109 ? 0.434 1.298 -15.058 1.00 89.00 109 ILE A O 1
ATOM 859 N N . VAL A 1 110 ? 0.452 2.727 -16.789 1.00 89.38 110 VAL A N 1
ATOM 860 C CA . VAL A 1 110 ? -1.006 2.730 -16.958 1.00 89.38 110 VAL A CA 1
ATOM 861 C C . VAL A 1 110 ? -1.517 1.344 -17.348 1.00 89.38 110 VAL A C 1
ATOM 863 O O . VAL A 1 110 ? -2.457 0.863 -16.718 1.00 89.38 110 VAL A O 1
ATOM 866 N N . ASP A 1 111 ? -0.870 0.680 -18.306 1.00 91.31 111 ASP A N 1
ATOM 867 C CA . ASP A 1 111 ? -1.244 -0.675 -18.727 1.00 91.31 111 ASP A CA 1
ATOM 868 C C . ASP A 1 111 ? -1.116 -1.679 -17.569 1.00 91.31 111 ASP A C 1
ATOM 870 O O . ASP A 1 111 ? -2.031 -2.463 -17.315 1.00 91.31 111 ASP A O 1
ATOM 874 N N . LEU A 1 112 ? -0.029 -1.596 -16.793 1.00 90.12 112 LEU A N 1
ATOM 875 C CA . LEU A 1 112 ? 0.177 -2.439 -15.615 1.00 90.12 112 LEU A CA 1
ATOM 876 C C . LEU A 1 112 ? -0.885 -2.191 -14.535 1.00 90.12 112 LEU A C 1
ATOM 878 O O . LEU A 1 112 ? -1.400 -3.133 -13.932 1.00 90.12 112 LEU A O 1
ATOM 882 N N . LEU A 1 113 ? -1.208 -0.925 -14.256 1.00 88.44 113 LEU A N 1
ATOM 883 C CA . LEU A 1 113 ? -2.235 -0.576 -13.275 1.00 88.44 113 LEU A CA 1
ATOM 884 C C . LEU A 1 113 ? -3.612 -1.071 -13.717 1.00 88.44 113 LEU A C 1
ATOM 886 O O . LEU A 1 113 ? -4.360 -1.565 -12.872 1.00 88.44 113 LEU A O 1
ATOM 890 N N . GLU A 1 114 ? -3.939 -0.965 -15.006 1.00 91.50 114 GLU A N 1
ATOM 891 C CA . GLU A 1 114 ? -5.160 -1.531 -15.575 1.00 91.50 114 GLU A CA 1
ATOM 892 C C . GLU A 1 114 ? -5.186 -3.054 -15.371 1.00 91.50 114 GLU A C 1
ATOM 894 O O . GLU A 1 114 ? -6.110 -3.570 -14.742 1.00 91.50 114 GLU A O 1
ATOM 899 N N . GLU A 1 115 ? -4.143 -3.769 -15.794 1.00 93.06 115 GLU A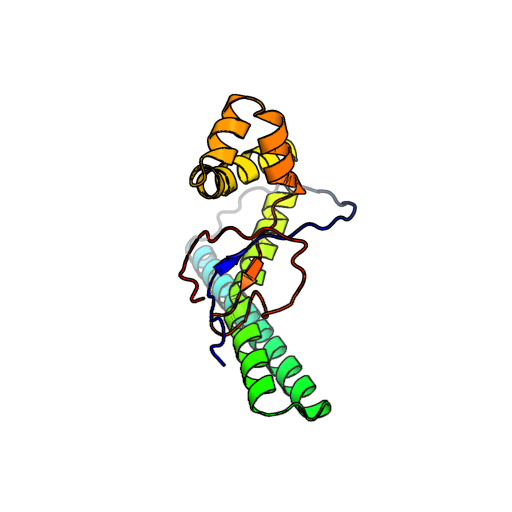 N 1
ATOM 900 C CA . GLU A 1 115 ? -4.062 -5.231 -15.690 1.00 93.06 115 GLU A CA 1
ATOM 901 C C . GLU A 1 115 ? -4.181 -5.729 -14.240 1.00 93.06 115 GLU A C 1
ATOM 903 O O . GLU A 1 115 ? -4.915 -6.677 -13.956 1.00 93.06 115 GLU A O 1
ATOM 908 N N . MET A 1 116 ? -3.526 -5.051 -13.294 1.00 88.25 116 MET A N 1
ATOM 909 C CA . MET A 1 116 ? -3.579 -5.416 -11.878 1.00 88.25 116 MET A CA 1
ATOM 910 C C . MET A 1 116 ? -4.931 -5.118 -11.219 1.00 88.25 116 MET A C 1
ATOM 912 O O . MET A 1 116 ? -5.333 -5.823 -10.289 1.00 88.25 116 MET A O 1
ATOM 916 N N . ARG A 1 117 ? -5.617 -4.043 -11.625 1.00 90.06 117 ARG A N 1
ATOM 917 C CA . ARG A 1 117 ? -6.807 -3.531 -10.918 1.00 90.06 117 ARG A CA 1
ATOM 918 C C . ARG A 1 117 ? -8.109 -4.024 -11.528 1.00 90.06 117 ARG A C 1
ATOM 920 O O . ARG A 1 117 ? -9.060 -4.282 -10.792 1.00 90.06 117 ARG A O 1
ATOM 927 N N . VAL A 1 118 ? -8.162 -4.216 -12.841 1.00 90.81 118 VAL A N 1
ATOM 928 C CA . VAL A 1 118 ? -9.367 -4.653 -13.556 1.00 90.81 118 VAL A CA 1
ATOM 929 C C . VAL A 1 118 ? -9.976 -5.953 -13.010 1.00 90.81 118 VAL A C 1
ATOM 931 O O . VAL A 1 118 ? -11.205 -5.991 -12.894 1.00 90.81 118 VAL A O 1
ATOM 934 N N . PRO A 1 119 ? -9.213 -6.998 -12.625 1.00 91.38 119 PRO A N 1
ATOM 935 C CA . PRO A 1 119 ? -9.798 -8.221 -12.073 1.00 91.38 119 PRO A CA 1
ATOM 936 C C . PRO A 1 119 ? -10.635 -7.975 -10.812 1.00 91.38 119 PRO A C 1
ATOM 938 O O . PRO A 1 119 ? -11.724 -8.528 -10.681 1.00 91.38 119 PRO A O 1
ATOM 941 N N . ALA A 1 120 ? -10.181 -7.084 -9.924 1.00 87.31 120 ALA A N 1
ATOM 942 C CA . ALA A 1 120 ? -10.914 -6.734 -8.707 1.00 87.31 120 ALA A CA 1
ATOM 943 C C . ALA A 1 120 ? -12.240 -6.012 -9.005 1.00 87.31 120 ALA A C 1
ATOM 945 O O . ALA A 1 120 ? -13.230 -6.209 -8.304 1.00 87.31 120 ALA A O 1
ATOM 946 N N . PHE A 1 121 ? -12.273 -5.195 -10.060 1.00 85.19 121 PHE A N 1
ATOM 947 C CA . PHE A 1 121 ? -13.455 -4.425 -10.459 1.00 85.19 121 PHE A CA 1
ATOM 948 C C . PHE A 1 121 ? -14.444 -5.257 -11.265 1.00 85.19 121 PHE A C 1
ATOM 950 O O . PHE A 1 121 ? -15.655 -5.117 -11.105 1.00 85.19 121 PHE A O 1
ATOM 957 N N . SER A 1 122 ? -13.931 -6.172 -12.084 1.00 88.25 122 SER A N 1
ATOM 958 C CA . SER A 1 122 ? -14.737 -7.035 -12.948 1.00 88.25 122 SER A CA 1
ATOM 959 C C . SER A 1 122 ? -15.613 -8.018 -12.165 1.00 88.25 122 SER A C 1
ATOM 961 O O . SER A 1 122 ? -16.524 -8.605 -12.738 1.00 88.25 122 SER A O 1
ATOM 963 N N . ALA A 1 123 ? -15.398 -8.162 -10.853 1.00 88.94 123 ALA A N 1
ATOM 964 C CA . ALA A 1 123 ? -16.301 -8.898 -9.975 1.00 88.94 123 ALA A CA 1
ATOM 965 C C . ALA A 1 123 ? -17.692 -8.243 -9.857 1.00 88.94 123 ALA A C 1
ATOM 967 O O . ALA A 1 123 ? -18.672 -8.934 -9.582 1.00 88.94 123 ALA A O 1
ATOM 968 N N . HIS A 1 124 ? -17.804 -6.925 -10.064 1.00 91.75 124 HIS A N 1
ATOM 969 C CA . HIS A 1 124 ? -19.073 -6.212 -9.945 1.00 91.75 124 HIS A CA 1
ATOM 970 C C . HIS A 1 124 ? -19.667 -5.897 -11.336 1.00 91.75 124 HIS A C 1
ATOM 972 O O . HIS A 1 124 ? -19.016 -5.215 -12.137 1.00 91.75 124 HIS A O 1
ATOM 978 N N . PRO A 1 125 ? -20.927 -6.287 -11.630 1.00 94.50 125 PRO A N 1
ATOM 979 C CA . PRO A 1 125 ? -21.535 -6.142 -12.962 1.00 94.50 125 PRO A CA 1
ATOM 980 C C . PRO A 1 125 ? -21.516 -4.717 -13.532 1.00 94.50 125 PRO A C 1
ATOM 982 O O . PRO A 1 125 ? -21.377 -4.526 -14.739 1.00 94.50 125 PRO A O 1
ATOM 985 N N . PHE A 1 126 ? -21.620 -3.701 -12.667 1.00 94.38 126 PHE A N 1
ATOM 986 C CA . PHE A 1 126 ? -21.480 -2.293 -13.061 1.00 94.38 126 PHE A CA 1
ATOM 987 C C . PHE A 1 126 ? -20.172 -2.025 -13.818 1.00 94.38 126 PHE A C 1
ATOM 989 O O . PHE A 1 126 ? -20.209 -1.443 -14.899 1.00 94.38 126 PHE A O 1
ATOM 996 N N . PHE A 1 127 ? -19.028 -2.478 -13.294 1.00 94.00 127 PHE A N 1
ATOM 997 C CA . PHE A 1 127 ? -17.730 -2.197 -13.907 1.00 94.00 127 PHE A CA 1
ATOM 998 C C . PHE A 1 127 ? -17.479 -3.044 -15.153 1.00 94.00 127 PHE A C 1
ATOM 1000 O O . PHE A 1 127 ? -16.822 -2.571 -16.076 1.00 94.00 127 PHE A O 1
ATOM 1007 N N . VAL A 1 128 ? -18.059 -4.245 -15.231 1.00 96.00 128 VAL A N 1
ATOM 1008 C CA . VAL A 1 128 ? -18.051 -5.052 -16.462 1.00 96.00 128 VAL A CA 1
ATOM 1009 C C . VAL A 1 128 ? -18.742 -4.291 -17.597 1.00 96.00 128 VAL A C 1
ATOM 1011 O O . VAL A 1 128 ? -18.170 -4.114 -18.672 1.00 96.00 128 VAL A O 1
ATOM 1014 N N . ASN A 1 129 ? -19.941 -3.764 -17.335 1.00 96.62 129 ASN A N 1
ATOM 1015 C CA . ASN A 1 129 ? -20.686 -2.971 -18.312 1.00 96.62 129 ASN A CA 1
ATOM 1016 C C . ASN A 1 129 ? -19.995 -1.641 -18.636 1.00 96.62 129 ASN A C 1
ATOM 1018 O O . ASN A 1 129 ? -19.981 -1.223 -19.795 1.00 96.62 129 ASN A O 1
ATOM 1022 N N . LEU A 1 130 ? -19.405 -0.985 -17.630 1.00 95.69 130 LEU A N 1
ATOM 1023 C CA . LEU A 1 130 ? -18.650 0.252 -17.817 1.00 95.69 130 LEU A CA 1
ATOM 1024 C C . LEU A 1 130 ? -17.441 0.024 -18.728 1.00 95.69 130 LEU A C 1
ATOM 1026 O O . LEU A 1 130 ? -17.230 0.805 -19.648 1.00 95.69 130 LEU A O 1
ATOM 1030 N N . ARG A 1 131 ? -16.703 -1.077 -18.541 1.00 95.25 131 ARG A N 1
ATOM 1031 C CA . ARG A 1 131 ? -15.557 -1.437 -19.387 1.00 95.25 131 ARG A CA 1
ATOM 1032 C C . ARG A 1 131 ? -15.970 -1.721 -20.825 1.00 95.25 131 ARG A C 1
ATOM 1034 O O . ARG A 1 131 ? -15.293 -1.275 -21.744 1.00 95.25 131 ARG A O 1
ATOM 1041 N N . ALA A 1 132 ? -17.081 -2.432 -21.017 1.00 96.38 132 ALA A N 1
ATOM 1042 C CA . ALA A 1 132 ? -17.581 -2.767 -22.348 1.00 96.38 132 ALA A CA 1
ATOM 1043 C C . ALA A 1 132 ? -18.002 -1.523 -23.149 1.00 96.38 132 ALA A C 1
ATOM 1045 O O . ALA A 1 132 ? -17.784 -1.468 -24.356 1.00 96.38 132 ALA A O 1
ATOM 1046 N N . LYS A 1 133 ? -18.602 -0.523 -22.487 1.00 97.88 133 LYS A N 1
ATOM 1047 C CA . LYS A 1 133 ? -19.105 0.695 -23.145 1.00 97.88 133 LYS A CA 1
ATOM 1048 C C . LYS A 1 133 ? -18.083 1.833 -23.197 1.00 97.88 133 LYS A C 1
ATOM 1050 O O . LYS A 1 133 ? -18.064 2.595 -24.157 1.00 97.88 133 LYS A O 1
ATOM 1055 N N . HIS A 1 134 ? -17.253 1.960 -22.165 1.00 97.31 134 HIS A N 1
ATOM 1056 C CA . HIS A 1 134 ? -16.354 3.093 -21.945 1.00 97.31 134 HIS A CA 1
ATOM 1057 C C . HIS A 1 134 ? -14.987 2.624 -21.406 1.00 97.31 134 HIS A C 1
ATOM 1059 O O . HIS A 1 134 ? -14.633 2.918 -20.262 1.00 97.31 134 HIS A O 1
ATOM 1065 N N . PRO A 1 135 ? -14.182 1.902 -22.209 1.00 94.88 135 PRO A N 1
ATOM 1066 C CA . PRO A 1 135 ? -12.900 1.357 -21.755 1.00 94.88 135 PRO A CA 1
ATOM 1067 C C . PRO A 1 135 ? -11.906 2.445 -21.311 1.00 94.88 135 PRO A C 1
ATOM 1069 O O . PRO A 1 135 ? -11.173 2.244 -20.347 1.00 94.88 135 PRO A O 1
ATOM 1072 N N . HIS A 1 136 ? -11.935 3.624 -21.944 1.00 95.31 136 HIS A N 1
ATOM 1073 C CA . HIS A 1 136 ? -11.104 4.773 -21.564 1.00 95.31 136 HIS A CA 1
ATOM 1074 C C . HIS A 1 136 ? -11.412 5.275 -20.145 1.00 95.31 136 HIS A C 1
ATOM 1076 O O . HIS A 1 136 ? -10.487 5.501 -19.374 1.00 95.31 136 HIS A O 1
ATOM 1082 N N . LEU A 1 137 ? -12.693 5.347 -19.756 1.00 94.94 137 LEU A N 1
ATOM 1083 C CA . LEU A 1 137 ? -13.078 5.737 -18.396 1.00 94.94 137 LEU A CA 1
ATOM 1084 C C . LEU A 1 137 ? -12.609 4.715 -17.363 1.00 94.94 137 LEU A C 1
ATOM 1086 O O . LEU A 1 137 ? -12.224 5.092 -16.263 1.00 94.94 137 LEU A O 1
ATOM 1090 N N . VAL A 1 138 ? -12.630 3.419 -17.690 1.00 94.12 138 VAL A N 1
ATOM 1091 C CA . VAL A 1 138 ? -12.112 2.388 -16.778 1.00 94.12 138 VAL A CA 1
ATOM 1092 C C . VAL A 1 138 ? -10.604 2.517 -16.612 1.00 94.12 138 VAL A C 1
ATOM 1094 O O . VAL A 1 138 ? -10.119 2.380 -15.493 1.00 94.12 138 VAL A O 1
ATOM 1097 N N . ARG A 1 139 ? -9.875 2.837 -17.683 1.00 94.00 139 ARG A N 1
ATOM 1098 C CA . ARG A 1 139 ? -8.434 3.102 -17.631 1.00 94.00 139 ARG A CA 1
ATOM 1099 C C . ARG A 1 139 ? -8.116 4.316 -16.753 1.00 94.00 139 ARG A C 1
ATOM 1101 O O . ARG A 1 139 ? -7.285 4.203 -15.856 1.00 94.00 139 ARG A O 1
ATOM 1108 N N . GLU A 1 140 ? -8.833 5.427 -16.926 1.00 94.06 140 GLU A N 1
ATOM 1109 C CA . GLU A 1 140 ? -8.708 6.622 -16.073 1.00 94.06 140 GLU A CA 1
ATOM 1110 C C . GLU A 1 140 ? -9.069 6.326 -14.614 1.00 94.06 140 GLU A C 1
ATOM 1112 O O . GLU A 1 140 ? -8.326 6.675 -13.698 1.00 94.06 140 GLU A O 1
ATOM 1117 N N . LEU A 1 141 ? -10.166 5.602 -14.380 1.00 92.81 141 LEU A N 1
ATOM 1118 C CA . LEU A 1 141 ? -10.582 5.175 -13.046 1.00 92.81 141 LEU A CA 1
ATOM 1119 C C . LEU A 1 141 ? -9.489 4.309 -12.416 1.00 92.81 141 LEU A C 1
ATOM 1121 O O . LEU A 1 141 ? -9.089 4.547 -11.277 1.00 92.81 141 LEU A O 1
ATOM 1125 N N . CYS A 1 142 ? -8.941 3.353 -13.167 1.00 90.88 142 CYS A N 1
ATOM 1126 C CA . CYS A 1 142 ? -7.831 2.533 -12.719 1.00 90.88 142 CYS A CA 1
ATOM 1127 C C . CYS A 1 142 ? -6.577 3.342 -12.437 1.00 90.88 142 CYS A C 1
ATOM 1129 O O . CYS A 1 142 ? -5.876 2.951 -11.521 1.00 90.88 142 CYS A O 1
ATOM 1131 N N . GLN A 1 143 ? -6.286 4.428 -13.142 1.00 89.75 143 GLN A N 1
ATOM 1132 C CA . GLN A 1 143 ? -5.091 5.237 -12.913 1.00 89.75 143 GLN A CA 1
ATOM 1133 C C . GLN A 1 143 ? -5.258 6.204 -11.734 1.00 89.75 143 GLN A C 1
ATOM 1135 O O . GLN A 1 143 ? -4.404 6.256 -10.848 1.00 89.75 143 GLN A O 1
ATOM 1140 N N . GLU A 1 144 ? -6.356 6.953 -11.717 1.00 89.31 144 GLU A N 1
ATOM 1141 C CA . GLU A 1 144 ? -6.551 8.081 -10.811 1.00 89.31 144 GLU A CA 1
ATOM 1142 C C . GLU A 1 144 ? -7.387 7.703 -9.598 1.00 89.31 144 GLU A C 1
ATOM 1144 O O . GLU A 1 144 ? -7.019 8.028 -8.468 1.00 89.31 144 GLU A O 1
ATOM 1149 N N . ALA A 1 145 ? -8.503 7.003 -9.830 1.00 88.62 145 ALA A N 1
ATOM 1150 C CA . ALA A 1 145 ? -9.492 6.704 -8.797 1.00 88.62 145 ALA A CA 1
ATOM 1151 C C . ALA A 1 145 ? -9.081 5.609 -7.845 1.00 88.62 145 ALA A C 1
ATOM 1153 O O . ALA A 1 145 ? -9.549 5.562 -6.701 1.00 88.62 145 ALA A O 1
ATOM 1154 N N . LEU A 1 146 ? -8.175 4.757 -8.311 1.00 88.81 146 LEU A N 1
ATOM 1155 C CA . LEU A 1 146 ? -7.738 3.629 -7.543 1.00 88.81 146 LEU A CA 1
ATOM 1156 C C . LEU A 1 146 ? -6.362 3.849 -6.899 1.00 88.81 146 LEU A C 1
ATOM 1158 O O . LEU A 1 146 ? -5.358 3.980 -7.585 1.00 88.81 146 LEU A O 1
ATOM 1162 N N . GLN A 1 147 ? -6.256 3.796 -5.574 1.00 85.88 147 GLN A N 1
ATOM 1163 C CA . GLN A 1 147 ? -4.998 3.497 -4.872 1.00 85.88 147 GLN A CA 1
ATOM 1164 C C . GLN A 1 147 ? -5.060 2.148 -4.167 1.00 85.88 147 GLN A C 1
ATOM 1166 O O . GLN A 1 147 ? -6.053 1.478 -4.245 1.00 85.88 147 GLN A O 1
ATOM 1171 N N . PRO A 1 148 ? -4.004 1.665 -3.525 1.00 84.06 148 PRO A N 1
ATOM 1172 C CA . PRO A 1 148 ? -4.080 0.480 -2.676 1.00 84.06 148 PRO A CA 1
ATOM 1173 C C . PRO A 1 148 ? -3.854 0.835 -1.185 1.00 84.06 148 PRO A C 1
ATOM 1175 O O . PRO A 1 148 ? -2.847 1.448 -0.840 1.00 84.06 148 PRO A O 1
ATOM 1178 N N . LEU A 1 149 ? -4.719 0.401 -0.269 1.00 84.62 149 LEU A N 1
ATOM 1179 C CA . LEU A 1 149 ? -4.816 0.779 1.145 1.00 84.62 149 LEU A CA 1
ATOM 1180 C C . LEU A 1 149 ? -4.811 -0.480 2.007 1.00 84.62 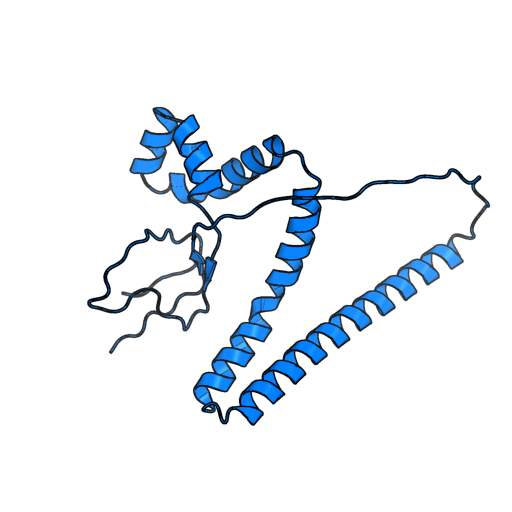149 LEU A C 1
ATOM 1182 O O . LEU A 1 149 ? -5.818 -1.147 2.167 1.00 84.62 149 LEU A O 1
ATOM 1186 N N . LEU A 1 150 ? -3.678 -0.805 2.605 1.00 81.19 150 LEU A N 1
ATOM 1187 C CA . LEU A 1 150 ? -3.604 -1.945 3.508 1.00 81.19 150 LEU A CA 1
ATOM 1188 C C . LEU A 1 150 ? -4.248 -1.595 4.861 1.00 81.19 150 LEU A C 1
ATOM 1190 O O . LEU A 1 150 ? -3.949 -0.551 5.445 1.00 81.19 150 LEU A O 1
ATOM 1194 N N . ARG A 1 151 ? -5.129 -2.457 5.370 1.00 82.06 151 ARG A N 1
ATOM 1195 C CA . ARG A 1 151 ? -5.720 -2.349 6.713 1.00 82.06 151 ARG A CA 1
ATOM 1196 C C . ARG A 1 151 ? -5.270 -3.493 7.603 1.00 82.06 151 ARG A C 1
ATOM 1198 O O . ARG A 1 151 ? -5.092 -4.616 7.141 1.00 82.06 151 ARG A O 1
ATOM 1205 N N . HIS A 1 152 ? -5.086 -3.184 8.885 1.00 80.31 152 HIS A N 1
ATOM 1206 C CA . HIS A 1 152 ? -4.801 -4.191 9.901 1.00 80.31 152 HIS A CA 1
ATOM 1207 C C . HIS A 1 152 ? -6.099 -4.901 10.300 1.00 80.31 152 HIS A C 1
ATOM 1209 O O . HIS A 1 152 ? -7.080 -4.196 10.543 1.00 80.31 152 HIS A O 1
ATOM 1215 N N . PRO A 1 153 ? -6.105 -6.231 10.523 1.00 81.56 153 PRO A N 1
ATOM 1216 C CA . PRO A 1 153 ? -7.286 -6.998 10.933 1.00 81.56 153 PRO A CA 1
ATOM 1217 C C . PRO A 1 153 ? -8.019 -6.511 12.180 1.00 81.56 153 PRO A C 1
ATOM 1219 O O . PRO A 1 153 ? -9.077 -7.021 12.462 1.00 81.56 153 PRO A O 1
ATOM 1222 N N . ASP A 1 154 ? -7.532 -5.516 12.913 1.00 80.94 154 ASP A N 1
ATOM 1223 C CA . ASP A 1 154 ? -8.227 -4.946 14.078 1.00 80.94 154 ASP A CA 1
ATOM 1224 C C . ASP A 1 154 ? -8.647 -3.486 13.822 1.00 80.94 154 ASP A C 1
ATOM 1226 O O . ASP A 1 154 ? -8.913 -2.717 14.749 1.00 80.94 154 ASP A O 1
ATOM 1230 N N . GLN A 1 155 ? -8.605 -3.053 12.561 1.00 83.94 155 GLN A N 1
ATOM 1231 C CA . GLN A 1 155 ? -8.930 -1.703 12.149 1.00 83.94 155 GLN A CA 1
ATOM 1232 C C . GLN A 1 155 ? -10.334 -1.653 11.569 1.00 83.94 155 GLN A C 1
ATOM 1234 O O . GLN A 1 155 ? -10.659 -2.308 10.582 1.00 83.94 155 GLN A O 1
ATOM 1239 N N . LEU A 1 156 ? -11.128 -0.788 12.179 1.00 89.38 156 LEU A N 1
ATOM 1240 C CA . LEU A 1 156 ? -12.479 -0.501 11.761 1.00 89.38 156 LEU A CA 1
ATOM 1241 C C . LEU A 1 156 ? -12.466 0.423 10.533 1.00 89.38 156 LEU A C 1
ATOM 1243 O O . LEU A 1 156 ? -11.754 1.431 10.519 1.00 89.38 156 LEU A O 1
ATOM 1247 N N . VAL A 1 157 ? -13.228 0.043 9.502 1.00 90.00 157 VAL A N 1
ATOM 1248 C CA . VAL A 1 157 ? -13.320 0.776 8.225 1.00 90.00 157 VAL A CA 1
ATOM 1249 C C . VAL A 1 157 ? -14.452 1.803 8.252 1.00 90.00 157 VAL A C 1
ATOM 1251 O O . VAL A 1 157 ? -14.249 2.920 7.788 1.00 90.00 157 VAL A O 1
ATOM 1254 N N . PHE A 1 158 ? -15.593 1.455 8.854 1.00 91.25 158 PHE A N 1
ATOM 1255 C CA . PHE A 1 158 ? -16.774 2.316 8.965 1.00 91.25 158 PHE A CA 1
ATOM 1256 C C . PHE A 1 158 ? -17.291 2.338 10.399 1.00 91.25 158 PHE A C 1
ATOM 1258 O O . PHE A 1 158 ? -17.368 1.280 11.023 1.00 91.25 158 PHE A O 1
ATOM 1265 N N . ARG A 1 159 ? -17.668 3.506 10.934 1.00 91.12 159 ARG A N 1
ATOM 1266 C CA . ARG A 1 159 ? -18.463 3.574 12.172 1.00 91.12 159 ARG A CA 1
ATOM 1267 C C . ARG A 1 159 ? -19.920 3.826 11.824 1.00 91.12 159 ARG A C 1
ATOM 1269 O O . ARG A 1 159 ? -20.227 4.512 10.853 1.00 91.12 159 ARG A O 1
ATOM 1276 N N . ALA A 1 160 ? -20.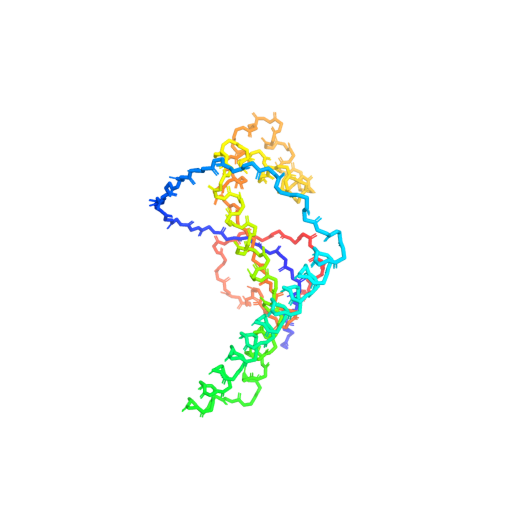818 3.275 12.632 1.00 92.38 160 ALA A N 1
ATOM 1277 C CA . ALA A 1 160 ? -22.237 3.571 12.510 1.00 92.38 160 ALA A CA 1
ATOM 1278 C C . ALA A 1 160 ? -22.468 5.085 12.647 1.00 92.38 160 ALA A C 1
ATOM 1280 O O . ALA A 1 160 ? -21.992 5.698 13.603 1.00 92.38 160 ALA A O 1
ATOM 1281 N N . GLY A 1 161 ? -23.183 5.667 11.683 1.00 91.88 161 GLY A N 1
ATOM 1282 C CA . GLY A 1 161 ? -23.439 7.107 11.611 1.00 91.88 161 GLY A CA 1
ATOM 1283 C C . GLY A 1 161 ? -22.372 7.927 10.877 1.00 91.88 161 GLY A C 1
ATOM 1284 O O . GLY A 1 161 ? -22.603 9.113 10.652 1.00 91.88 161 GLY A O 1
ATOM 1285 N N . ASP A 1 162 ? -21.249 7.332 10.457 1.00 92.38 162 ASP A N 1
ATOM 1286 C CA . ASP A 1 162 ? -20.250 8.049 9.658 1.00 92.38 162 ASP A CA 1
ATOM 1287 C C . ASP A 1 162 ? -20.746 8.258 8.218 1.00 92.38 162 ASP A C 1
ATOM 1289 O O . ASP A 1 162 ? -21.216 7.331 7.551 1.00 92.38 162 ASP A O 1
ATOM 1293 N N . VAL A 1 163 ? -20.573 9.476 7.701 1.00 94.19 163 VAL A N 1
ATOM 1294 C CA . VAL A 1 163 ? -20.766 9.770 6.276 1.00 94.19 163 VAL A CA 1
ATOM 1295 C C . VAL A 1 163 ? -19.574 9.215 5.497 1.00 94.19 163 VAL A C 1
ATOM 1297 O O . VAL A 1 163 ? -18.440 9.654 5.691 1.00 94.19 163 VAL A O 1
ATOM 1300 N N . SER A 1 164 ? -19.821 8.266 4.591 1.00 90.88 164 SER A N 1
ATOM 1301 C CA . SER A 1 164 ? -18.777 7.748 3.700 1.00 90.88 164 SER A CA 1
ATOM 1302 C C . SER A 1 164 ? -18.711 8.546 2.400 1.00 90.88 164 SER A C 1
ATOM 1304 O O . SER A 1 164 ? -19.671 8.582 1.636 1.00 90.88 164 SER A O 1
ATOM 1306 N N . SER A 1 165 ? -17.549 9.133 2.112 1.00 92.19 165 SER A N 1
ATOM 1307 C CA . SER A 1 165 ? -17.240 9.778 0.826 1.00 92.19 165 SER A CA 1
ATOM 1308 C C . SER A 1 165 ? -16.518 8.853 -0.158 1.00 92.19 165 SER A C 1
ATOM 1310 O O . SER A 1 165 ? -16.119 9.285 -1.238 1.00 92.19 165 SER A O 1
ATOM 1312 N N . ARG A 1 166 ? -16.286 7.589 0.225 1.00 90.56 166 ARG A N 1
ATOM 1313 C CA . ARG A 1 166 ? -15.473 6.636 -0.539 1.00 90.56 166 ARG A CA 1
ATOM 1314 C C . ARG A 1 166 ? -16.177 5.294 -0.680 1.00 90.56 166 ARG A C 1
ATOM 1316 O O . ARG A 1 166 ? -16.844 4.822 0.240 1.00 90.56 166 ARG A O 1
ATOM 1323 N N . MET A 1 167 ? -15.968 4.669 -1.834 1.00 88.88 167 MET A N 1
ATOM 1324 C CA . MET A 1 167 ? -16.333 3.282 -2.086 1.00 88.88 167 MET A CA 1
ATOM 1325 C C . MET A 1 167 ? -15.116 2.394 -1.841 1.00 88.88 167 MET A C 1
ATOM 1327 O O . MET A 1 167 ? -13.990 2.744 -2.188 1.00 88.88 167 MET A O 1
ATOM 1331 N N . TYR A 1 168 ? -15.357 1.231 -1.251 1.00 90.12 168 TYR A N 1
ATOM 1332 C CA . TYR A 1 168 ? -14.323 0.271 -0.913 1.00 90.12 168 TYR A CA 1
ATOM 1333 C C . TYR A 1 168 ? -14.635 -1.065 -1.579 1.00 90.12 168 TYR A C 1
ATOM 1335 O O . TYR A 1 168 ? -15.758 -1.554 -1.491 1.00 90.12 168 TYR A O 1
ATOM 1343 N N . VAL A 1 169 ? -13.635 -1.652 -2.234 1.00 89.00 169 VAL A N 1
ATOM 1344 C CA . VAL A 1 169 ? -13.729 -2.975 -2.860 1.00 89.00 169 VAL A CA 1
ATOM 1345 C C . VAL A 1 169 ? -12.805 -3.918 -2.102 1.00 89.00 169 VAL A C 1
ATOM 1347 O O . VAL A 1 169 ? -11.623 -3.624 -1.925 1.00 89.00 169 VAL A O 1
ATOM 1350 N N . LEU A 1 170 ? -13.353 -5.033 -1.621 1.00 90.19 170 LEU A N 1
ATOM 1351 C CA . LEU A 1 170 ? -12.591 -6.046 -0.902 1.00 90.19 170 LEU A CA 1
ATOM 1352 C C . LEU A 1 170 ? -11.929 -6.993 -1.909 1.00 90.19 170 LEU A C 1
ATOM 1354 O O . LEU A 1 170 ? -12.601 -7.821 -2.510 1.00 90.19 170 LEU A O 1
ATOM 1358 N N . ILE A 1 171 ? -10.613 -6.864 -2.083 1.00 86.94 171 ILE A N 1
ATOM 1359 C CA . ILE A 1 171 ? -9.840 -7.718 -3.004 1.00 86.94 171 ILE A CA 1
ATOM 1360 C C . ILE A 1 171 ? -9.489 -9.061 -2.350 1.00 86.94 171 ILE A C 1
ATOM 1362 O O . ILE A 1 171 ? -9.522 -10.107 -2.990 1.00 86.94 171 ILE A O 1
ATOM 1366 N N . SER A 1 172 ? -9.142 -9.035 -1.063 1.00 85.00 172 SER A N 1
ATOM 1367 C CA . SER A 1 172 ? -8.740 -10.217 -0.303 1.00 85.00 172 SER A CA 1
ATOM 1368 C C . SER A 1 172 ? -9.107 -10.073 1.171 1.00 85.00 172 SER A C 1
ATOM 1370 O O . SER A 1 172 ? -8.944 -8.993 1.750 1.00 85.00 172 SER A O 1
ATOM 1372 N N . GLY A 1 173 ? -9.514 -11.180 1.789 1.00 88.75 173 GLY A N 1
ATOM 1373 C CA . GLY A 1 173 ? -9.899 -11.248 3.198 1.00 88.75 173 GLY A CA 1
ATOM 1374 C C . GLY A 1 173 ? -11.410 -11.364 3.381 1.00 88.75 173 GLY A C 1
ATOM 1375 O O . GLY A 1 173 ? -12.134 -11.725 2.459 1.00 88.75 173 GLY A O 1
ATOM 1376 N N . HIS A 1 174 ? -11.875 -11.074 4.589 1.00 86.56 174 HIS A N 1
ATOM 1377 C CA . HIS A 1 174 ? -13.291 -11.026 4.942 1.00 86.56 174 HIS A CA 1
ATOM 1378 C C . HIS A 1 174 ? -13.568 -9.748 5.735 1.00 86.56 174 HIS A C 1
ATOM 1380 O O . HIS A 1 174 ? -12.677 -9.210 6.395 1.00 86.56 174 HIS A O 1
ATOM 1386 N N . ALA A 1 175 ? -14.805 -9.269 5.653 1.00 85.06 175 ALA A N 1
ATOM 1387 C CA . ALA A 1 175 ? -15.317 -8.177 6.467 1.00 85.06 175 ALA A CA 1
ATOM 1388 C C . ALA A 1 175 ? -16.515 -8.692 7.270 1.00 85.06 175 ALA A C 1
ATOM 1390 O O . ALA A 1 175 ? -17.296 -9.498 6.768 1.00 85.06 175 ALA A O 1
ATOM 1391 N N . LEU A 1 176 ? -16.632 -8.238 8.514 1.00 84.25 176 LEU A N 1
ATOM 1392 C CA . LEU A 1 176 ? -17.759 -8.531 9.400 1.00 84.25 176 LEU A CA 1
ATOM 1393 C C . LEU A 1 176 ? -18.552 -7.238 9.580 1.00 84.25 176 LEU A C 1
ATOM 1395 O O . LEU A 1 176 ? -17.923 -6.204 9.807 1.00 84.25 176 LEU A O 1
ATOM 1399 N N . TYR A 1 177 ? -19.874 -7.299 9.428 1.00 78.56 177 TYR A N 1
ATOM 1400 C CA . TYR A 1 177 ? -20.783 -6.163 9.603 1.00 78.56 177 TYR A CA 1
ATOM 1401 C C . TYR A 1 177 ? -21.281 -6.097 11.042 1.00 78.56 177 TYR A C 1
ATOM 1403 O O . TYR A 1 177 ? -21.698 -7.169 11.529 1.00 78.56 177 TYR A O 1
#

Foldseek 3Di:
DDFKFDFFWWWAFDDDDDDDDDDDDDDDDDDPDDVVVVVVVVVVVVVVVVVVVVVVLVVQLVVLVVVCVVVVPDPVVSVVSSVCSVVCVCVVVVVVVVVVVSPDDPVVNLVVLLVVCVVLQCVDVVVVVCCVVPVVVSSVCSVGVTDIDGDGRRDGPDDVPDDDPDDIGGPDDDIDD

Secondary structure (DSSP, 8-state):
-------EEE------------------------HHHHHHHHHHHHHHHHHHHHHHHHHHHHHHHHHHHHTT--HHHHHHHHHHHHHTTHHHHHHHHHHHHHTS-HHHHHHHHHHHHHHHHHTSHHHHHHHHH-HHHHHHIIIII---EEE-TT--S--TTPPP-------SS----

Sequence (177 aa):
LEVLKVASYLVVMNQSSPYGCCGFGRSRHPEKVDRRTAIHWAFTNAIVQLQGLRSEHAARHASAGDFVRRHRISSPLALRIRRYIGSSGPECVRDTNADALRRSSIELIVDLLEEMRVPAFSAHPFFVNLRAKHPHLVRELCQEALQPLLRHPDQLVFRAGDVSSRMYVLISGHALY